Protein AF-H9BQA3-F1 (afdb_monomer_lite)

Organism: NCBI:txid1161400

pLDDT: mean 95.72, std 2.81, range [78.44, 98.31]

InterPro domains:
  IPR004000 Actin family [PF00022] (1-125)
  IPR004000 Actin family [PTHR11937] (2-121)
  IPR043129 ATPase, nucleotide binding domain [SSF53067] (1-125)

Secondary structure (DSSP, 8-state):
-HHHHHHHHH----SSHHHHHHHHHH-GGG-EEEE-TTS-EEEE-THHHHHHHTTT-GGGGT-----HHHHHHHHHHTS-HHHHHHHHTTEE--SGGG-STTHHHHHHHHHHHHS-TTS---EE-

Sequence (125 aa):
EIVRDIKEKLAYIALDYEQELETAKTSSAVEKNYELPDGQVITIGAERFRCPEVLFQPSMIGMEAAGIHETTYNSIMKCDVDIRKDLYGNIVLSGGSTMFPGIADRMSKEITALAPSSMKIKVVA

Foldseek 3Di:
DVVVVCLLPQAAADLDLVVQVVCLVVDCPQWDWDADPVRDIDIDTSCRHVVLCCQCVVCVVPDPDHHPLVVLLVVLVVDDPVCSLVSQQDAEDDDSSCSHHCNQVSSQVSNCVVDDVVHDGHYHD

Structure (mmCIF, N/CA/C/O backbone):
data_AF-H9BQA3-F1
#
_entry.id   AF-H9BQA3-F1
#
loop_
_atom_site.group_PDB
_atom_site.id
_atom_site.type_symbol
_atom_site.label_atom_id
_atom_site.label_alt_id
_atom_site.label_comp_id
_atom_site.label_asym_id
_atom_site.label_entity_id
_atom_site.label_seq_id
_atom_site.pdbx_PDB_ins_code
_atom_site.Cartn_x
_atom_site.Cartn_y
_atom_site.Cartn_z
_atom_site.occupancy
_atom_site.B_iso_or_equiv
_atom_site.auth_seq_id
_atom_site.auth_comp_id
_atom_site.auth_asym_id
_atom_site.auth_atom_id
_atom_site.pdbx_PDB_model_num
ATOM 1 N N . GLU A 1 1 ? -13.901 -14.015 11.278 1.00 87.1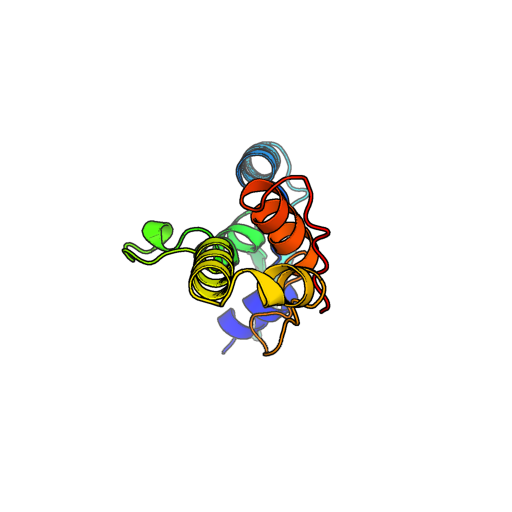9 1 GLU A N 1
ATOM 2 C CA . GLU A 1 1 ? -14.563 -13.403 10.105 1.00 87.19 1 GLU A CA 1
ATOM 3 C C . GLU A 1 1 ? -14.840 -11.908 10.280 1.00 87.19 1 GLU A C 1
ATOM 5 O O . GLU A 1 1 ? -14.488 -11.146 9.396 1.00 87.19 1 GLU A O 1
ATOM 10 N N . ILE A 1 2 ? -15.337 -11.463 11.438 1.00 94.62 2 ILE A N 1
ATOM 11 C CA . ILE A 1 2 ? -15.627 -10.041 11.722 1.00 94.62 2 ILE A CA 1
ATOM 12 C C . ILE A 1 2 ? -14.410 -9.119 11.514 1.00 94.62 2 ILE A C 1
ATOM 14 O O . ILE A 1 2 ? -14.506 -8.129 10.803 1.00 94.62 2 ILE A O 1
ATOM 18 N N . VAL A 1 3 ? -13.233 -9.464 12.054 1.00 95.06 3 VAL A N 1
ATOM 19 C CA . VAL A 1 3 ? -12.010 -8.645 11.886 1.00 95.06 3 VAL A CA 1
ATOM 20 C C . VAL A 1 3 ? -11.595 -8.514 10.413 1.00 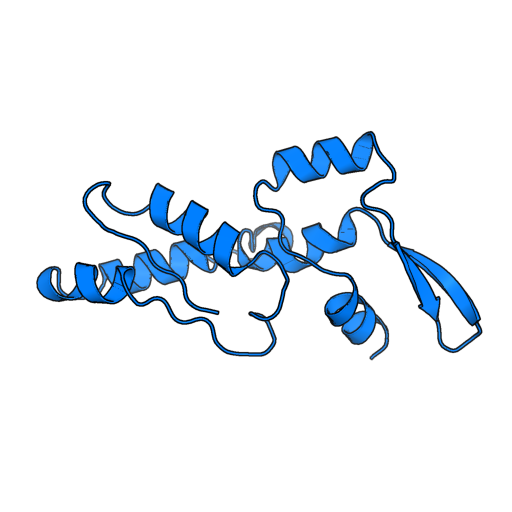95.06 3 VAL A C 1
ATOM 22 O O . VAL A 1 3 ? -11.080 -7.478 10.000 1.00 95.06 3 VAL A O 1
ATOM 25 N N . ARG A 1 4 ? -11.854 -9.548 9.601 1.00 95.81 4 ARG A N 1
ATOM 26 C CA . ARG A 1 4 ? -11.606 -9.509 8.154 1.00 95.81 4 ARG A CA 1
ATOM 27 C C . ARG A 1 4 ? -12.534 -8.495 7.480 1.00 95.81 4 ARG A C 1
ATOM 29 O O . ARG A 1 4 ? -12.050 -7.713 6.672 1.00 95.81 4 ARG A O 1
ATOM 36 N N . ASP A 1 5 ? -13.813 -8.484 7.845 1.00 96.19 5 ASP A N 1
ATOM 37 C CA . ASP A 1 5 ? -14.793 -7.527 7.321 1.00 96.19 5 ASP A CA 1
ATOM 38 C C . ASP A 1 5 ? -14.477 -6.082 7.751 1.00 96.19 5 ASP A C 1
ATOM 40 O O . ASP A 1 5 ? -14.474 -5.180 6.918 1.00 96.19 5 ASP A O 1
ATOM 44 N N . ILE A 1 6 ? -14.077 -5.871 9.012 1.00 96.50 6 ILE A N 1
ATOM 45 C CA . ILE A 1 6 ? -13.585 -4.571 9.504 1.00 96.50 6 ILE A CA 1
ATOM 46 C C . ILE A 1 6 ? -12.399 -4.092 8.660 1.00 96.50 6 ILE A C 1
ATOM 48 O O . ILE A 1 6 ? -12.383 -2.950 8.202 1.00 96.50 6 ILE A O 1
ATOM 52 N N . LYS A 1 7 ? -11.416 -4.971 8.427 1.00 96.75 7 LYS A N 1
ATOM 53 C CA . LYS A 1 7 ? -10.242 -4.672 7.599 1.00 96.75 7 LYS A CA 1
ATOM 54 C C . LYS A 1 7 ? -10.661 -4.286 6.179 1.00 96.75 7 LYS A C 1
ATOM 56 O O . LYS A 1 7 ? -10.212 -3.267 5.677 1.00 96.75 7 LYS A O 1
ATOM 61 N N . GLU A 1 8 ? -11.513 -5.078 5.536 1.00 96.62 8 GLU A N 1
ATOM 62 C CA . GLU A 1 8 ? -11.951 -4.829 4.156 1.00 96.62 8 GLU A CA 1
ATOM 63 C C . GLU A 1 8 ? -12.782 -3.543 4.015 1.00 96.62 8 GLU A C 1
ATOM 65 O O . GLU A 1 8 ? -12.671 -2.863 2.999 1.00 96.62 8 GLU A O 1
ATOM 70 N N . LYS A 1 9 ? -13.576 -3.172 5.027 1.00 95.62 9 LYS A N 1
ATOM 71 C CA . LYS A 1 9 ? -14.441 -1.982 4.981 1.00 95.62 9 LYS A CA 1
ATOM 72 C C . LYS A 1 9 ? -13.767 -0.689 5.421 1.00 95.62 9 LYS A C 1
ATOM 74 O O . LYS A 1 9 ? -14.110 0.374 4.909 1.00 95.62 9 LYS A O 1
ATOM 79 N N . LEU A 1 10 ? -12.889 -0.745 6.423 1.00 96.94 10 LEU A N 1
ATOM 80 C CA . LEU A 1 10 ? -12.403 0.459 7.105 1.00 96.94 10 LEU A CA 1
ATOM 81 C C . LEU A 1 10 ? -10.931 0.754 6.859 1.00 96.94 10 LEU A C 1
ATOM 83 O O . LEU A 1 10 ? -10.539 1.915 7.028 1.00 96.94 10 LEU A O 1
ATOM 87 N N . ALA A 1 11 ? -10.124 -0.256 6.529 1.00 97.75 11 ALA A N 1
ATOM 88 C CA . ALA A 1 11 ? -8.690 -0.068 6.385 1.00 97.75 11 ALA A CA 1
ATOM 89 C C . ALA A 1 11 ? -8.340 0.618 5.061 1.00 97.75 11 ALA A C 1
ATOM 91 O O . ALA A 1 11 ? -9.034 0.473 4.056 1.00 9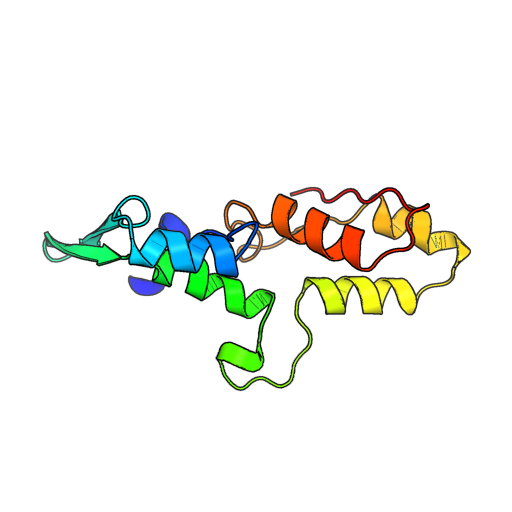7.75 11 ALA A O 1
ATOM 92 N N . TYR A 1 12 ? -7.251 1.375 5.071 1.00 97.88 12 TYR A N 1
ATOM 93 C CA . TYR A 1 12 ? -6.752 2.128 3.923 1.00 97.88 12 TYR A CA 1
ATOM 94 C C . TYR A 1 12 ? -5.246 2.326 4.056 1.00 97.88 12 TYR A C 1
ATOM 96 O O . TYR A 1 12 ? -4.703 2.224 5.148 1.00 97.88 12 TYR A O 1
ATOM 104 N N . ILE A 1 13 ? -4.559 2.612 2.959 1.00 97.94 13 ILE A N 1
ATOM 105 C CA . ILE A 1 13 ? -3.129 2.907 2.972 1.00 97.94 13 ILE A CA 1
ATOM 106 C C . ILE A 1 13 ? -2.931 4.419 3.011 1.00 97.94 13 ILE A C 1
ATOM 108 O O . ILE A 1 13 ? -3.454 5.150 2.170 1.00 97.94 13 ILE A O 1
ATOM 112 N N . ALA A 1 14 ? -2.157 4.879 3.993 1.00 97.38 14 ALA A N 1
ATOM 113 C CA . ALA A 1 14 ? -1.736 6.268 4.088 1.00 97.38 14 ALA A CA 1
ATOM 114 C C . ALA A 1 14 ? -0.666 6.578 3.029 1.00 97.38 14 ALA A C 1
ATOM 116 O O . ALA A 1 14 ? 0.264 5.793 2.818 1.00 97.38 14 ALA A O 1
ATOM 117 N N . LEU A 1 15 ? -0.774 7.744 2.383 1.00 96.88 15 LEU A N 1
ATOM 118 C CA . LEU A 1 15 ? 0.241 8.230 1.440 1.00 96.88 15 LEU A CA 1
ATOM 119 C C . LEU A 1 15 ? 1.548 8.603 2.157 1.00 96.88 15 LEU A C 1
ATOM 121 O O . LEU A 1 15 ? 2.642 8.430 1.615 1.00 96.88 15 LEU A O 1
ATOM 125 N N . ASP A 1 16 ? 1.426 9.136 3.369 1.00 96.56 16 ASP A N 1
ATOM 126 C CA . ASP A 1 16 ? 2.528 9.432 4.272 1.00 96.56 16 ASP A CA 1
ATOM 127 C C . ASP A 1 16 ? 2.182 8.899 5.663 1.00 96.56 16 ASP A C 1
ATOM 129 O O . ASP A 1 16 ? 1.314 9.436 6.351 1.00 96.56 16 ASP A O 1
ATOM 133 N N . TYR A 1 17 ? 2.801 7.780 6.033 1.00 95.56 17 TYR A N 1
ATOM 134 C CA . TYR A 1 17 ? 2.460 7.065 7.258 1.00 95.56 17 TYR A CA 1
ATOM 135 C C . TYR A 1 17 ? 2.770 7.879 8.519 1.00 95.56 17 TYR A C 1
ATOM 137 O O . TYR A 1 17 ? 1.967 7.897 9.451 1.00 95.56 17 TYR A O 1
ATOM 145 N N . GLU A 1 18 ? 3.913 8.567 8.553 1.00 95.31 18 GLU A N 1
ATOM 146 C CA . GLU A 1 18 ? 4.340 9.336 9.724 1.00 95.31 18 GLU A CA 1
ATOM 147 C C . GLU A 1 18 ? 3.426 10.543 9.941 1.00 95.31 18 GLU A C 1
ATOM 149 O O . GLU A 1 18 ? 2.947 10.772 11.054 1.00 95.31 18 GLU A O 1
ATOM 154 N N . GLN A 1 19 ? 3.103 11.267 8.866 1.00 95.00 19 GLN A N 1
ATOM 155 C CA . GLN A 1 19 ? 2.176 12.394 8.931 1.00 95.00 19 GLN A CA 1
ATOM 156 C C . GLN A 1 19 ? 0.758 11.962 9.345 1.00 95.00 19 GLN A C 1
ATOM 158 O O . GLN A 1 19 ? 0.114 12.631 10.161 1.00 95.00 19 GLN A O 1
ATOM 163 N N . GLU A 1 20 ? 0.262 10.846 8.804 1.00 95.56 20 GLU A N 1
ATOM 164 C CA . GLU A 1 20 ? -1.052 10.302 9.165 1.00 95.56 20 GLU A CA 1
ATOM 165 C C . GLU A 1 20 ? -1.085 9.889 10.646 1.00 95.56 20 GLU A C 1
ATOM 167 O O . GLU A 1 20 ? -2.069 10.136 11.347 1.00 95.56 20 GLU A O 1
ATOM 172 N N . LEU A 1 21 ? 0.016 9.331 11.162 1.00 94.88 21 LEU A N 1
ATOM 173 C CA . LEU A 1 21 ? 0.142 8.940 12.564 1.00 94.88 21 LEU A CA 1
ATOM 174 C C . LEU A 1 21 ? 0.108 10.137 13.519 1.00 94.88 21 LEU A C 1
ATOM 176 O O . LEU A 1 21 ? -0.569 10.069 14.546 1.00 94.88 21 LEU A O 1
ATOM 180 N N . GLU A 1 22 ? 0.783 11.237 13.190 1.00 94.81 22 GLU A N 1
ATOM 181 C CA . GLU A 1 22 ? 0.708 12.474 13.981 1.00 94.81 22 GLU A CA 1
ATOM 182 C C . GLU A 1 22 ? -0.692 13.103 13.936 1.00 94.81 22 GLU A C 1
ATOM 184 O O . GLU A 1 22 ? -1.218 13.572 14.951 1.00 94.81 22 GLU A O 1
ATOM 189 N N . THR A 1 23 ? -1.349 13.039 12.778 1.00 93.12 23 THR A N 1
ATOM 190 C CA . THR A 1 23 ? -2.733 13.504 12.625 1.00 93.12 23 THR A CA 1
ATOM 191 C C . THR A 1 23 ? -3.685 12.672 13.486 1.00 93.12 23 THR A C 1
ATOM 193 O O . THR A 1 23 ? -4.524 13.230 14.189 1.00 93.12 23 THR A O 1
ATOM 196 N N . ALA A 1 24 ? -3.516 11.348 13.521 1.00 93.25 24 ALA A N 1
ATOM 197 C CA . ALA A 1 24 ? -4.340 10.454 14.332 1.00 93.25 24 ALA A CA 1
ATOM 198 C C . ALA A 1 24 ? -4.170 10.666 15.848 1.00 93.25 24 ALA A C 1
ATOM 200 O O . ALA A 1 24 ? -5.091 10.389 16.610 1.00 93.25 24 ALA A O 1
ATOM 201 N N . LYS A 1 25 ? -3.015 11.170 16.308 1.00 92.06 25 LYS A N 1
ATOM 202 C CA . LYS A 1 25 ? -2.802 11.523 17.726 1.00 92.06 25 LYS A CA 1
ATOM 203 C C . LYS A 1 25 ? -3.533 12.800 18.140 1.00 92.06 25 LYS A C 1
ATOM 205 O O . LYS A 1 25 ? -3.827 12.978 19.319 1.00 92.06 25 LYS A O 1
ATOM 210 N N . THR A 1 26 ? -3.762 13.710 17.196 1.00 90.00 26 THR A N 1
ATOM 211 C CA . THR A 1 26 ? -4.262 15.070 17.460 1.00 90.00 26 THR A CA 1
ATOM 212 C C . THR A 1 26 ? -5.705 15.284 17.011 1.00 90.00 26 THR A C 1
ATOM 214 O O . THR A 1 26 ? -6.334 16.258 17.423 1.00 90.00 26 THR A O 1
ATOM 217 N N . SER A 1 27 ? -6.247 14.382 16.191 1.00 90.25 27 SER A N 1
ATOM 218 C CA . SER A 1 27 ? -7.569 14.500 15.586 1.00 90.25 27 SER A CA 1
ATOM 219 C C . SER A 1 27 ? -8.309 13.166 15.561 1.00 90.25 27 SER A C 1
ATOM 221 O O . SER A 1 27 ? -7.779 12.150 15.115 1.00 90.25 27 SER A O 1
ATOM 223 N N . SER A 1 28 ? -9.593 13.200 15.917 1.00 88.94 28 SER A N 1
ATOM 224 C CA . SER A 1 28 ? -10.519 12.068 15.770 1.00 88.94 28 SER A CA 1
ATOM 225 C C . SER A 1 28 ? -11.013 11.876 14.328 1.00 88.94 28 SER A C 1
ATOM 227 O O . SER A 1 28 ? -11.868 11.034 14.078 1.00 88.94 28 SER A O 1
ATOM 229 N N . ALA A 1 29 ? -10.502 12.631 13.346 1.00 87.56 29 ALA A N 1
ATOM 230 C CA . ALA A 1 29 ? -10.920 12.514 11.942 1.00 87.56 29 ALA A CA 1
ATOM 231 C C . ALA A 1 29 ? -10.653 11.122 11.337 1.00 87.56 29 ALA A C 1
ATOM 233 O O . ALA A 1 29 ? -11.333 10.708 10.394 1.00 87.56 29 ALA A O 1
ATOM 234 N N . VAL A 1 30 ? -9.673 10.399 11.886 1.00 90.38 30 VAL A N 1
ATOM 235 C CA . VAL A 1 30 ? -9.321 9.041 11.456 1.00 90.38 30 VAL A CA 1
ATOM 236 C C . VAL A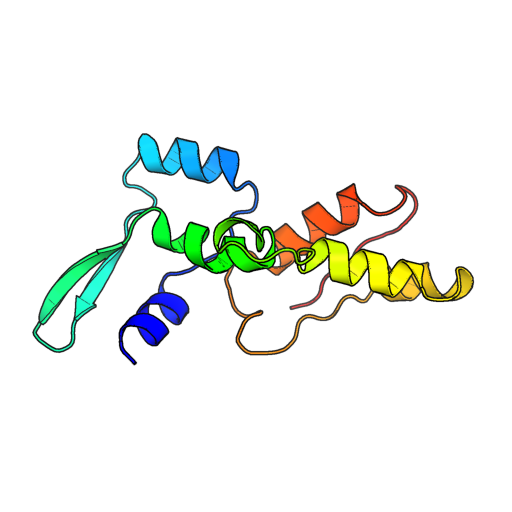 1 30 ? -10.250 7.988 12.071 1.00 90.38 30 VAL A C 1
ATOM 238 O O . VAL A 1 30 ? -10.383 6.890 11.528 1.00 90.38 30 VAL A O 1
ATOM 241 N N . GLU A 1 31 ? -10.939 8.308 13.164 1.00 94.12 31 GLU A N 1
ATOM 242 C CA . GLU A 1 31 ? -11.815 7.368 13.854 1.00 94.12 31 GLU A CA 1
ATOM 243 C C . GLU A 1 31 ? -13.058 7.034 13.017 1.00 94.12 31 GLU A C 1
ATOM 245 O O . GLU A 1 31 ? -13.710 7.894 12.413 1.00 94.12 31 GLU A O 1
ATOM 250 N N . LYS A 1 32 ? -13.402 5.746 12.972 1.00 95.50 32 LYS A N 1
ATOM 251 C CA . LYS A 1 32 ? -14.644 5.247 12.376 1.00 95.50 32 LYS A CA 1
ATOM 252 C C . LYS A 1 32 ? -15.304 4.244 13.301 1.00 95.50 32 LYS A C 1
ATOM 254 O O . LYS A 1 32 ? -14.644 3.386 13.879 1.00 95.50 32 LYS A O 1
ATOM 259 N N . ASN A 1 33 ? -16.624 4.336 13.380 1.00 96.12 33 ASN A N 1
ATOM 260 C CA . ASN A 1 33 ? -17.441 3.396 14.128 1.00 96.12 33 ASN A CA 1
ATOM 261 C C . ASN A 1 33 ? -17.806 2.190 13.261 1.00 96.12 33 ASN A C 1
ATOM 263 O O . ASN A 1 33 ? -18.070 2.331 12.066 1.00 96.12 33 ASN A O 1
ATOM 267 N N . TYR A 1 34 ? -17.844 1.021 13.887 1.00 96.44 34 TYR A N 1
ATOM 268 C CA . TYR A 1 34 ? -18.249 -0.239 13.288 1.00 96.44 34 TYR A CA 1
ATOM 269 C C . TYR A 1 34 ? -19.213 -0.963 14.224 1.00 96.44 34 TYR A C 1
ATOM 271 O O . TYR A 1 34 ? -18.929 -1.103 15.412 1.00 96.44 34 TYR A O 1
ATOM 279 N N . GLU A 1 35 ? -20.339 -1.424 13.689 1.00 96.56 35 GLU A N 1
ATOM 280 C CA . GLU A 1 35 ? -21.344 -2.176 14.439 1.00 96.56 35 GLU A CA 1
ATOM 281 C C . GLU A 1 35 ? -21.068 -3.679 14.336 1.00 96.56 35 GLU A C 1
ATOM 283 O O . GLU A 1 35 ? -20.990 -4.254 13.247 1.00 96.56 35 GLU A O 1
ATOM 288 N N . LEU A 1 36 ? -20.877 -4.313 15.489 1.00 94.88 36 LEU A N 1
ATOM 289 C CA . LEU A 1 36 ? -20.711 -5.751 15.624 1.00 94.88 36 LEU A CA 1
ATOM 290 C C . LEU A 1 36 ? -22.064 -6.469 15.453 1.00 94.88 36 LEU A C 1
ATOM 292 O O . LEU A 1 36 ? -23.116 -5.865 15.651 1.00 94.88 36 LEU A O 1
ATOM 296 N N . PRO A 1 37 ? -22.075 -7.774 15.121 1.00 94.50 37 PRO A N 1
ATOM 297 C CA . PRO A 1 37 ? -23.322 -8.521 14.913 1.00 94.50 37 PRO A CA 1
ATOM 298 C C . PRO A 1 37 ? -24.256 -8.599 16.134 1.00 94.50 37 PRO A C 1
ATOM 300 O O . PRO A 1 37 ? -25.427 -8.931 15.980 1.00 94.50 37 PRO A O 1
ATOM 303 N N . ASP A 1 38 ? -23.743 -8.333 17.335 1.00 94.81 38 ASP A N 1
ATOM 304 C CA . ASP A 1 38 ? -24.501 -8.258 18.589 1.00 94.81 38 ASP A CA 1
ATOM 305 C C . ASP A 1 38 ? -25.082 -6.855 18.869 1.00 94.81 38 ASP A C 1
ATOM 307 O O . ASP A 1 38 ? -25.731 -6.652 19.895 1.00 94.81 38 ASP A O 1
ATOM 311 N N . GLY A 1 39 ? -24.870 -5.896 17.958 1.00 94.56 39 GLY A N 1
ATOM 312 C CA . GLY A 1 39 ? -25.302 -4.501 18.066 1.00 94.56 39 GLY A CA 1
ATOM 313 C C . GLY A 1 39 ? -24.322 -3.594 18.818 1.00 94.56 39 GLY A C 1
ATOM 314 O O . GLY A 1 39 ? -24.564 -2.391 18.930 1.00 94.56 39 GLY A O 1
ATOM 315 N N . GLN A 1 40 ? -23.207 -4.122 19.339 1.00 96.38 40 GLN A N 1
ATOM 316 C CA . GLN A 1 40 ? -22.194 -3.294 19.986 1.00 96.38 40 GLN A CA 1
ATOM 317 C C . GLN A 1 40 ? -21.428 -2.470 18.942 1.00 96.38 40 GLN A C 1
ATOM 319 O O . GLN A 1 40 ? -20.911 -3.000 17.962 1.00 96.38 40 GLN A O 1
ATOM 324 N N . VAL A 1 41 ? -21.281 -1.166 19.180 1.00 96.31 41 VAL A N 1
ATOM 325 C CA . VAL A 1 41 ? -20.476 -0.286 18.321 1.00 96.31 41 VAL A CA 1
ATOM 326 C C . VAL A 1 41 ? -19.070 -0.144 18.892 1.00 96.31 41 VAL A C 1
ATOM 328 O O . VAL A 1 41 ? -18.897 0.209 20.059 1.00 96.31 41 VAL A O 1
ATOM 331 N N . ILE A 1 42 ? -18.063 -0.398 18.059 1.00 95.75 42 ILE A N 1
ATOM 332 C CA . ILE A 1 42 ? -16.649 -0.186 18.378 1.00 95.75 42 ILE A CA 1
ATOM 333 C C . ILE A 1 42 ? -16.066 0.917 17.499 1.00 95.75 42 ILE A C 1
ATOM 335 O O . ILE A 1 42 ? -16.453 1.072 16.341 1.00 95.75 42 ILE A O 1
ATOM 339 N N . THR A 1 43 ? -15.112 1.666 18.040 1.00 96.19 43 THR A N 1
ATOM 340 C CA . THR A 1 43 ? -14.394 2.716 17.312 1.00 96.19 43 THR A CA 1
ATOM 341 C C . THR A 1 43 ? -13.015 2.205 16.920 1.00 96.19 43 THR A C 1
ATOM 343 O O . THR A 1 43 ? -12.269 1.716 17.765 1.00 96.19 43 THR A O 1
ATOM 346 N N . ILE A 1 44 ? -12.684 2.310 15.634 1.00 96.25 44 ILE A N 1
ATOM 347 C CA . ILE A 1 44 ? -11.376 1.958 15.077 1.00 96.25 44 ILE A CA 1
ATOM 348 C C . ILE A 1 44 ? -10.690 3.250 14.634 1.00 96.25 44 ILE A C 1
ATOM 350 O O . ILE A 1 44 ? -11.257 4.004 13.839 1.00 96.25 44 ILE A O 1
ATOM 354 N N . GLY A 1 45 ? -9.487 3.505 15.140 1.00 96.06 45 GLY A N 1
ATOM 355 C CA . GLY A 1 45 ? -8.718 4.718 14.886 1.00 96.06 45 GLY A CA 1
ATOM 356 C C . GLY A 1 45 ? -7.546 4.447 13.951 1.00 96.06 45 GLY A C 1
ATOM 357 O O . GLY A 1 45 ? -7.723 4.047 12.797 1.00 96.06 45 GLY A O 1
ATOM 358 N N . ALA A 1 46 ? -6.328 4.662 14.452 1.00 96.44 46 ALA A N 1
ATOM 359 C CA . ALA A 1 46 ? -5.102 4.531 13.669 1.00 96.44 46 ALA A CA 1
ATOM 360 C C . ALA A 1 46 ? -4.861 3.111 13.124 1.00 96.44 46 ALA A C 1
ATOM 362 O O . ALA A 1 46 ? -4.144 2.928 12.142 1.00 96.44 46 ALA A O 1
ATOM 363 N N . GLU A 1 47 ? -5.487 2.088 13.710 1.00 95.56 47 GLU A N 1
ATOM 364 C CA . GLU A 1 47 ? -5.420 0.701 13.239 1.00 95.56 47 GLU A CA 1
ATOM 365 C C . GLU A 1 47 ? -5.856 0.568 11.775 1.00 95.56 47 GLU A C 1
ATOM 367 O O . GLU A 1 47 ? -5.363 -0.312 11.067 1.00 95.56 47 GLU A O 1
ATOM 372 N N . ARG A 1 48 ? -6.726 1.474 11.303 1.00 97.19 48 ARG A N 1
ATOM 373 C CA . ARG A 1 48 ? -7.220 1.511 9.921 1.00 97.19 48 ARG A CA 1
ATOM 374 C C . ARG A 1 48 ? -6.098 1.637 8.892 1.00 97.19 48 ARG A C 1
ATOM 376 O O . ARG A 1 48 ? -6.178 0.982 7.858 1.00 97.19 48 ARG A O 1
ATOM 383 N N . PHE A 1 49 ? -5.057 2.421 9.168 1.00 97.38 49 PHE A N 1
ATOM 384 C CA . PHE A 1 49 ? -3.916 2.568 8.256 1.00 97.38 49 PHE A CA 1
ATOM 385 C C . PHE A 1 49 ? -2.651 1.857 8.735 1.00 97.38 49 PHE A C 1
ATOM 387 O O . PHE A 1 49 ? -1.833 1.441 7.919 1.00 97.38 49 PHE A O 1
ATOM 394 N N . ARG A 1 50 ? -2.521 1.602 10.042 1.00 96.81 50 ARG A N 1
ATOM 395 C CA . ARG A 1 50 ? -1.418 0.795 10.584 1.00 96.81 50 ARG A CA 1
ATOM 396 C C . ARG A 1 50 ? -1.484 -0.667 10.154 1.00 96.81 50 ARG A C 1
ATOM 398 O O . ARG A 1 50 ? -0.443 -1.282 9.961 1.00 96.81 50 ARG A O 1
ATOM 405 N N . CYS A 1 51 ? -2.685 -1.234 10.011 1.00 96.38 51 CYS A N 1
ATOM 406 C CA . CYS A 1 51 ? -2.847 -2.626 9.593 1.00 96.38 51 CYS A CA 1
ATOM 407 C C . CYS A 1 51 ? -2.253 -2.900 8.198 1.00 96.38 51 CYS A C 1
ATOM 409 O O . CYS A 1 51 ? -1.440 -3.815 8.098 1.00 96.38 51 CYS A O 1
ATOM 411 N N . PRO A 1 52 ? -2.596 -2.150 7.133 1.00 97.50 52 PRO A N 1
ATOM 412 C CA . PRO A 1 52 ? -2.010 -2.378 5.814 1.00 97.50 52 PRO A CA 1
ATOM 413 C C . PRO A 1 52 ? -0.588 -1.816 5.649 1.00 97.50 52 PRO A C 1
ATOM 415 O O . PRO A 1 52 ? 0.083 -2.210 4.695 1.00 97.50 52 PRO A O 1
ATOM 418 N N . GLU A 1 53 ? -0.081 -0.976 6.565 1.00 98.00 53 GLU A N 1
ATOM 419 C CA . GLU A 1 53 ? 1.315 -0.498 6.515 1.00 98.00 53 GLU A CA 1
ATOM 420 C C . GLU A 1 53 ? 2.322 -1.653 6.571 1.00 98.00 53 GLU A C 1
ATOM 422 O O . GLU A 1 53 ? 3.390 -1.554 5.980 1.00 98.00 53 GLU A O 1
ATOM 427 N N . VAL A 1 54 ? 1.964 -2.801 7.161 1.00 97.44 54 VAL A N 1
ATOM 428 C CA . VAL A 1 54 ? 2.822 -4.002 7.186 1.00 97.44 54 VAL A CA 1
ATOM 429 C C . VAL A 1 54 ? 3.192 -4.519 5.789 1.00 97.44 54 VAL A C 1
ATOM 431 O O . VAL A 1 54 ? 4.163 -5.255 5.651 1.00 97.44 54 VAL A O 1
ATOM 434 N N . LEU A 1 55 ? 2.445 -4.140 4.742 1.00 97.94 55 LEU A N 1
ATOM 435 C CA . LEU A 1 55 ? 2.808 -4.432 3.352 1.00 97.94 55 LEU A CA 1
ATOM 436 C C . LEU A 1 55 ? 4.039 -3.630 2.905 1.00 97.94 55 LEU A C 1
ATOM 438 O O . LEU A 1 55 ? 4.813 -4.101 2.075 1.00 97.94 55 LEU A O 1
ATOM 442 N N . PHE A 1 56 ? 4.226 -2.425 3.440 1.00 98.06 56 PHE A N 1
ATOM 443 C CA . PHE A 1 56 ? 5.371 -1.558 3.167 1.00 98.06 56 PHE A CA 1
ATOM 444 C C . PHE A 1 56 ? 6.466 -1.731 4.223 1.00 98.06 56 PHE A C 1
ATOM 446 O O . PHE A 1 56 ? 7.639 -1.711 3.872 1.00 98.06 56 PHE A O 1
ATOM 453 N N . GLN A 1 57 ? 6.103 -1.994 5.479 1.00 97.50 57 GLN A N 1
ATOM 454 C CA . GLN A 1 57 ? 7.026 -2.179 6.599 1.00 97.50 57 GLN A CA 1
ATOM 455 C C . GLN A 1 57 ? 6.778 -3.514 7.330 1.00 97.50 57 GLN A C 1
ATOM 457 O O . GLN A 1 57 ? 6.228 -3.531 8.437 1.00 97.50 57 GLN A O 1
ATOM 462 N N . PRO A 1 58 ? 7.198 -4.663 6.762 1.00 97.50 58 PRO A N 1
ATOM 463 C CA . PRO A 1 58 ? 7.009 -5.974 7.396 1.00 97.50 58 PRO A CA 1
ATOM 464 C C . PRO A 1 58 ? 7.679 -6.111 8.775 1.00 97.50 58 PRO A C 1
ATOM 466 O O . PRO A 1 58 ? 7.245 -6.904 9.614 1.00 97.50 58 PRO A O 1
ATOM 469 N N . SER A 1 59 ? 8.697 -5.296 9.061 1.00 96.75 59 SER A N 1
ATOM 470 C CA . SER A 1 59 ? 9.385 -5.260 10.356 1.00 96.75 59 SER A CA 1
ATOM 471 C C . SER A 1 59 ? 8.458 -4.927 11.533 1.00 96.75 59 SER A C 1
ATOM 473 O O . SER A 1 59 ? 8.728 -5.359 12.652 1.00 96.75 59 SER A O 1
ATOM 475 N N . MET A 1 60 ? 7.324 -4.250 11.298 1.00 94.62 60 MET A N 1
ATOM 476 C CA . MET A 1 60 ? 6.313 -3.956 12.326 1.00 94.62 60 MET A CA 1
ATOM 477 C C . MET A 1 60 ? 5.731 -5.216 12.983 1.00 94.62 60 MET A C 1
ATOM 479 O O . MET A 1 60 ? 5.245 -5.152 14.111 1.00 94.62 60 MET A O 1
ATOM 483 N N . ILE A 1 61 ? 5.778 -6.353 12.284 1.00 96.00 61 ILE A N 1
ATOM 484 C CA . ILE A 1 61 ? 5.345 -7.664 12.787 1.00 96.00 61 ILE A CA 1
ATOM 485 C C . ILE A 1 61 ? 6.528 -8.619 13.006 1.00 96.00 61 ILE A C 1
ATOM 487 O O . ILE A 1 61 ? 6.338 -9.829 13.105 1.00 96.00 61 ILE A O 1
ATOM 491 N N . GLY A 1 62 ? 7.753 -8.085 13.076 1.00 95.38 62 GLY A N 1
ATOM 492 C CA . GLY A 1 62 ? 8.976 -8.861 13.283 1.00 95.38 62 GLY A CA 1
ATOM 493 C C . GLY A 1 62 ? 9.418 -9.675 12.065 1.00 95.38 62 GLY A C 1
ATOM 494 O O . GLY A 1 62 ? 10.210 -10.602 12.215 1.00 95.38 62 GLY A O 1
ATOM 495 N N . MET A 1 63 ? 8.907 -9.367 10.868 1.00 96.44 63 MET A N 1
ATOM 496 C CA . MET A 1 63 ? 9.330 -10.033 9.637 1.00 96.44 63 MET A CA 1
ATOM 497 C C . MET A 1 63 ? 10.489 -9.281 8.982 1.00 96.44 63 MET A C 1
ATOM 499 O O . MET A 1 63 ? 10.353 -8.122 8.596 1.00 96.44 63 MET A O 1
ATOM 503 N N . GLU A 1 64 ? 11.609 -9.974 8.782 1.00 95.62 64 GLU A N 1
ATOM 504 C CA . GLU A 1 64 ? 12.766 -9.483 8.023 1.00 95.62 64 GLU A CA 1
ATOM 505 C C . GLU A 1 64 ? 12.551 -9.678 6.513 1.00 95.62 64 GLU A C 1
ATOM 507 O O . GLU A 1 64 ? 13.265 -10.416 5.836 1.00 95.62 64 GLU A O 1
ATOM 512 N N . ALA A 1 65 ? 11.503 -9.049 5.984 1.00 96.06 65 ALA A N 1
ATOM 513 C CA . ALA A 1 65 ? 11.176 -9.056 4.565 1.00 96.06 65 ALA A CA 1
ATOM 514 C C . ALA A 1 65 ? 11.133 -7.624 4.024 1.00 96.06 65 ALA A C 1
ATOM 516 O O . ALA A 1 65 ? 10.749 -6.694 4.732 1.00 96.06 65 ALA A O 1
ATOM 517 N N . ALA A 1 66 ? 11.499 -7.468 2.754 1.00 97.62 66 ALA A N 1
ATOM 518 C CA . ALA A 1 66 ? 11.336 -6.210 2.038 1.00 97.62 66 ALA A CA 1
ATOM 519 C C . ALA A 1 66 ? 9.844 -5.902 1.842 1.00 97.62 66 ALA A C 1
ATOM 521 O O . ALA A 1 66 ? 9.035 -6.810 1.620 1.00 97.62 66 ALA A O 1
ATOM 522 N N . GLY A 1 67 ? 9.479 -4.621 1.881 1.00 98.12 67 GLY A N 1
ATOM 523 C CA . GLY A 1 67 ? 8.119 -4.187 1.567 1.00 98.12 67 GLY A CA 1
ATOM 524 C C . GLY A 1 67 ? 7.735 -4.480 0.111 1.00 98.12 67 GLY A C 1
ATOM 525 O O . GLY A 1 67 ? 8.580 -4.778 -0.738 1.00 98.12 67 GLY A O 1
ATOM 526 N N . ILE A 1 68 ? 6.448 -4.361 -0.221 1.00 98.25 68 ILE A N 1
ATOM 527 C CA . ILE A 1 68 ? 5.952 -4.634 -1.582 1.00 98.25 68 ILE A CA 1
ATOM 528 C C . ILE A 1 68 ? 6.553 -3.691 -2.636 1.00 98.25 68 ILE A C 1
ATOM 530 O O . ILE A 1 68 ? 6.820 -4.110 -3.763 1.00 98.25 68 ILE A O 1
ATOM 534 N N . HIS A 1 69 ? 6.816 -2.438 -2.266 1.00 98.12 69 HIS A N 1
ATOM 535 C CA . HIS A 1 69 ? 7.434 -1.427 -3.121 1.00 98.12 69 HIS A CA 1
ATOM 536 C C . HIS A 1 69 ? 8.898 -1.777 -3.434 1.00 98.12 69 HIS A C 1
ATOM 538 O O . HIS A 1 69 ? 9.275 -1.869 -4.602 1.00 98.12 69 HIS A O 1
ATOM 544 N N . GLU A 1 70 ? 9.695 -2.097 -2.414 1.00 98.06 70 GLU A N 1
ATOM 545 C CA . GLU A 1 70 ? 11.072 -2.573 -2.583 1.00 98.06 70 GLU A CA 1
ATOM 546 C C . GLU A 1 70 ? 11.133 -3.892 -3.352 1.00 98.06 70 GLU A C 1
ATOM 548 O O . GLU A 1 70 ? 11.954 -4.056 -4.249 1.00 98.06 70 GLU A O 1
ATOM 553 N N . THR A 1 71 ? 10.244 -4.836 -3.044 1.00 98.25 71 THR A N 1
ATOM 554 C CA . THR A 1 71 ? 10.177 -6.132 -3.732 1.00 98.25 71 THR A CA 1
ATOM 555 C C . THR A 1 71 ? 9.883 -5.949 -5.219 1.00 98.25 71 THR A C 1
ATOM 557 O O . THR A 1 71 ? 10.533 -6.574 -6.059 1.00 98.25 71 THR A O 1
ATOM 560 N N . THR A 1 72 ? 8.958 -5.045 -5.555 1.00 98.06 72 THR A N 1
ATOM 561 C CA . THR A 1 72 ? 8.636 -4.688 -6.943 1.00 98.06 72 THR A CA 1
ATOM 562 C C . THR A 1 72 ? 9.843 -4.058 -7.640 1.00 98.06 72 THR A C 1
ATOM 564 O O . THR A 1 72 ? 10.236 -4.512 -8.715 1.00 98.06 72 THR A O 1
ATOM 567 N N . TYR A 1 73 ? 10.488 -3.070 -7.009 1.00 97.75 73 TYR A N 1
ATOM 568 C CA . TYR A 1 73 ? 11.707 -2.441 -7.524 1.00 97.75 73 TYR A CA 1
ATOM 569 C C . TYR A 1 73 ? 12.826 -3.467 -7.763 1.00 97.75 73 TYR A C 1
ATOM 571 O O . TYR A 1 73 ? 13.390 -3.535 -8.855 1.00 97.75 73 TYR A O 1
ATOM 579 N N . ASN A 1 74 ? 13.095 -4.322 -6.777 1.00 97.94 74 ASN A N 1
ATOM 580 C CA . ASN A 1 74 ? 14.114 -5.366 -6.843 1.00 97.94 74 ASN A CA 1
ATOM 581 C C . ASN A 1 74 ? 13.823 -6.377 -7.954 1.00 97.94 74 ASN A C 1
ATOM 583 O O . ASN A 1 74 ? 14.748 -6.842 -8.619 1.00 97.94 74 ASN A O 1
ATOM 587 N N . SER A 1 75 ? 12.551 -6.711 -8.180 1.00 98.31 75 SER A N 1
ATOM 588 C CA . SER A 1 75 ? 12.153 -7.580 -9.285 1.00 98.31 75 SER A CA 1
ATOM 589 C C . SER A 1 75 ? 12.467 -6.936 -10.636 1.00 98.31 75 SER A C 1
ATOM 591 O O . SER A 1 75 ? 13.069 -7.584 -11.488 1.00 98.31 75 SER A O 1
ATOM 593 N N . ILE A 1 76 ? 12.140 -5.652 -10.819 1.00 97.12 76 ILE A N 1
ATOM 594 C CA . ILE A 1 76 ? 12.442 -4.921 -12.060 1.00 97.12 76 ILE A CA 1
ATOM 595 C C . ILE A 1 76 ? 13.959 -4.775 -12.257 1.00 97.12 76 ILE A C 1
ATOM 597 O O . ILE A 1 76 ? 14.459 -4.911 -13.372 1.00 97.12 76 ILE A O 1
ATOM 601 N N . MET A 1 77 ? 14.724 -4.567 -11.183 1.00 96.00 77 MET A N 1
ATOM 602 C CA . MET A 1 77 ? 16.189 -4.475 -11.241 1.00 96.00 77 MET A CA 1
ATOM 603 C C . MET A 1 77 ? 16.885 -5.793 -11.598 1.00 96.00 77 MET A C 1
ATOM 605 O O . MET A 1 77 ? 18.032 -5.770 -12.043 1.00 96.00 77 MET A O 1
ATOM 609 N N . LYS A 1 78 ? 16.209 -6.935 -11.443 1.00 97.75 78 LYS A N 1
ATOM 610 C CA . LYS A 1 78 ? 16.701 -8.242 -11.909 1.00 97.75 78 LYS A CA 1
ATOM 611 C C . LYS A 1 78 ? 16.431 -8.487 -13.395 1.00 97.75 78 LYS A C 1
ATOM 613 O O . LYS A 1 78 ? 17.008 -9.407 -13.965 1.00 97.75 78 LYS A O 1
ATOM 618 N N . CYS A 1 79 ? 15.570 -7.686 -14.016 1.00 97.38 79 CYS A N 1
ATOM 619 C CA . CYS A 1 79 ? 15.292 -7.749 -15.444 1.00 97.38 79 CYS A CA 1
ATOM 620 C C . CYS A 1 79 ? 16.363 -7.013 -16.264 1.00 97.38 79 CYS A C 1
ATOM 622 O O . CYS A 1 79 ? 17.080 -6.145 -15.749 1.00 97.38 79 CYS A O 1
ATOM 624 N N . ASP A 1 80 ? 16.435 -7.334 -17.557 1.00 97.19 80 ASP A N 1
ATOM 625 C CA . ASP A 1 80 ? 17.287 -6.626 -18.516 1.00 97.19 80 ASP A CA 1
ATOM 626 C C . ASP A 1 80 ? 16.950 -5.126 -18.542 1.00 97.19 80 ASP A C 1
ATOM 628 O O . ASP A 1 80 ? 15.782 -4.748 -18.423 1.00 97.19 80 ASP A O 1
ATOM 632 N N . VAL A 1 81 ? 17.973 -4.277 -18.658 1.00 95.06 81 VAL A N 1
ATOM 633 C CA . VAL A 1 81 ? 17.838 -2.816 -18.649 1.00 95.06 81 VAL A CA 1
ATOM 634 C C . VAL A 1 81 ? 16.889 -2.315 -19.738 1.00 95.06 81 VAL A C 1
ATOM 636 O O . VAL A 1 81 ? 16.126 -1.381 -19.479 1.00 95.06 81 VAL A O 1
ATOM 639 N N . ASP A 1 82 ? 16.861 -2.982 -20.894 1.00 95.94 82 ASP A N 1
ATOM 640 C CA . ASP A 1 82 ? 16.077 -2.561 -22.055 1.00 95.94 82 ASP A CA 1
ATOM 641 C C . ASP A 1 82 ? 14.564 -2.657 -21.811 1.00 95.94 82 ASP A C 1
ATOM 643 O O . ASP A 1 82 ? 13.796 -1.864 -22.355 1.00 95.94 82 ASP A O 1
ATOM 647 N N . ILE A 1 83 ? 14.124 -3.564 -20.929 1.00 97.25 83 ILE A N 1
ATOM 648 C CA . ILE A 1 83 ? 12.697 -3.769 -20.630 1.00 97.25 83 ILE A CA 1
ATOM 649 C C . ILE A 1 83 ? 12.218 -3.035 -19.375 1.00 97.25 83 ILE A C 1
ATOM 651 O O . ILE A 1 83 ? 11.014 -2.923 -19.146 1.00 97.25 83 ILE A O 1
ATOM 655 N N . ARG A 1 84 ? 13.121 -2.496 -18.543 1.00 96.50 84 ARG A N 1
ATOM 656 C CA . ARG A 1 84 ? 12.734 -1.873 -17.258 1.00 96.50 84 ARG A CA 1
ATOM 657 C C . ARG A 1 84 ? 11.794 -0.695 -17.446 1.00 96.50 84 ARG A C 1
ATOM 659 O O . ARG A 1 84 ? 10.867 -0.529 -16.661 1.00 96.50 84 ARG A O 1
ATOM 666 N N . LYS A 1 85 ? 12.018 0.108 -18.488 1.00 95.75 85 LYS A N 1
ATOM 667 C CA . LYS A 1 85 ? 11.164 1.256 -18.809 1.00 95.75 85 LYS A CA 1
ATOM 668 C C . LYS A 1 85 ? 9.711 0.828 -19.021 1.00 95.75 85 LYS A C 1
ATOM 670 O O . LYS A 1 85 ? 8.808 1.479 -18.498 1.00 95.75 85 LYS A O 1
ATOM 675 N N . ASP A 1 86 ? 9.505 -0.275 -19.733 1.00 96.00 86 ASP A N 1
ATOM 676 C CA . ASP A 1 86 ? 8.172 -0.816 -19.984 1.00 96.00 86 ASP A CA 1
ATOM 677 C C . ASP A 1 86 ? 7.566 -1.407 -18.711 1.00 96.00 86 ASP A C 1
ATOM 679 O O . ASP A 1 86 ? 6.386 -1.185 -18.445 1.00 96.00 86 ASP A O 1
ATOM 683 N N . LEU A 1 87 ? 8.367 -2.077 -17.875 1.00 97.25 87 LEU A N 1
ATOM 684 C CA . LEU A 1 87 ? 7.906 -2.606 -16.588 1.00 97.25 87 LEU A CA 1
ATOM 685 C C . LEU A 1 87 ? 7.452 -1.491 -15.633 1.00 97.25 87 LEU A C 1
ATOM 687 O O . LEU A 1 87 ? 6.360 -1.569 -15.075 1.00 97.25 87 LEU A O 1
ATOM 691 N N . TYR A 1 88 ? 8.233 -0.418 -15.485 1.00 96.94 88 TYR A N 1
ATOM 692 C CA . TYR A 1 88 ? 7.860 0.728 -14.645 1.00 96.94 88 TYR A CA 1
ATOM 693 C C . TYR A 1 88 ? 6.628 1.481 -15.156 1.00 96.94 88 TYR A C 1
ATOM 695 O O . TYR A 1 88 ? 5.844 2.007 -14.362 1.00 96.94 88 TYR A O 1
ATOM 703 N N . GLY A 1 89 ? 6.443 1.524 -16.477 1.00 96.50 89 GLY A N 1
ATOM 704 C CA . GLY A 1 89 ? 5.283 2.142 -17.113 1.00 96.50 89 GLY A CA 1
ATOM 705 C C . GLY A 1 89 ? 4.003 1.302 -17.060 1.00 96.50 89 GLY A C 1
ATOM 706 O O . GLY A 1 89 ? 2.964 1.786 -17.511 1.00 96.50 89 GLY A O 1
ATOM 707 N N . ASN A 1 90 ? 4.059 0.066 -16.548 1.00 96.88 90 ASN A N 1
ATOM 708 C CA . ASN A 1 90 ? 2.942 -0.882 -16.562 1.00 96.88 90 ASN A CA 1
ATOM 709 C C . ASN A 1 90 ? 2.891 -1.749 -15.289 1.00 96.88 90 ASN A C 1
ATOM 711 O O . ASN A 1 90 ? 2.717 -2.965 -15.365 1.00 96.88 90 ASN A O 1
ATOM 715 N N . ILE A 1 91 ? 3.023 -1.144 -14.107 1.00 97.81 91 ILE A N 1
ATOM 716 C CA . ILE A 1 91 ? 2.830 -1.868 -12.845 1.00 97.81 91 ILE A CA 1
ATOM 717 C C . ILE A 1 91 ? 1.327 -2.089 -12.650 1.00 97.81 91 ILE A C 1
ATOM 719 O O . ILE A 1 91 ? 0.578 -1.133 -12.462 1.00 97.81 91 ILE A O 1
ATOM 723 N N . VAL A 1 92 ? 0.880 -3.344 -12.702 1.00 97.69 92 VAL A N 1
ATOM 724 C CA . VAL A 1 92 ? -0.536 -3.719 -12.555 1.00 97.69 92 VAL A CA 1
ATOM 725 C C . VAL A 1 92 ? -0.761 -4.357 -11.190 1.00 97.69 92 VAL A C 1
ATOM 727 O O . VAL A 1 92 ? -0.116 -5.347 -10.845 1.00 97.69 92 VAL A O 1
ATOM 730 N N . LEU A 1 93 ? -1.686 -3.798 -10.417 1.00 97.75 93 LEU A N 1
ATOM 731 C CA . LEU A 1 93 ? -2.113 -4.350 -9.140 1.00 97.75 93 LEU A CA 1
ATOM 732 C C . LEU A 1 93 ? -3.209 -5.393 -9.364 1.00 97.75 93 LEU A C 1
ATOM 734 O O . LEU A 1 93 ? -4.100 -5.219 -10.191 1.00 97.75 93 LEU A O 1
ATOM 738 N N . SER A 1 94 ? -3.132 -6.506 -8.638 1.00 97.44 94 SER A N 1
ATOM 739 C CA . SER A 1 94 ? -4.146 -7.556 -8.706 1.00 97.44 94 SER A CA 1
ATOM 740 C C . SER A 1 94 ? -4.261 -8.317 -7.385 1.00 97.44 94 SER A C 1
ATOM 742 O O . SER A 1 94 ? -3.278 -8.506 -6.666 1.00 97.44 94 SER A O 1
ATOM 744 N N . GLY A 1 95 ? -5.477 -8.790 -7.093 1.00 97.06 95 GLY A N 1
ATOM 745 C CA . GLY A 1 95 ? -5.805 -9.564 -5.893 1.00 97.06 95 GLY A CA 1
ATOM 746 C C . GLY A 1 95 ? -6.478 -8.745 -4.786 1.00 97.06 95 GLY A C 1
ATOM 747 O O . GLY A 1 95 ? -6.413 -7.523 -4.745 1.00 97.06 95 GLY A O 1
ATOM 748 N N . GLY A 1 96 ? -7.143 -9.426 -3.847 1.00 96.31 96 GLY A N 1
ATOM 749 C CA . GLY A 1 96 ? -7.960 -8.755 -2.823 1.00 96.31 96 GLY A CA 1
ATOM 750 C C . GLY A 1 96 ? -7.175 -7.805 -1.909 1.00 96.31 96 GLY A C 1
ATOM 751 O O . GLY A 1 96 ? -7.678 -6.751 -1.536 1.00 96.31 96 GLY A O 1
ATOM 752 N N . SER A 1 97 ? -5.918 -8.124 -1.589 1.00 95.62 97 SER A N 1
ATOM 753 C CA . SER A 1 97 ? -5.069 -7.255 -0.759 1.00 95.62 97 SER A CA 1
ATOM 754 C C . SER A 1 97 ? -4.611 -5.980 -1.474 1.00 95.62 97 SER A C 1
ATOM 756 O O . SER A 1 97 ? -4.105 -5.083 -0.809 1.00 95.62 97 SER A O 1
ATOM 758 N N . THR A 1 98 ? -4.798 -5.862 -2.794 1.00 97.19 98 THR A N 1
ATOM 759 C CA . THR A 1 98 ? -4.546 -4.612 -3.527 1.00 97.19 98 THR A CA 1
ATOM 760 C C . THR A 1 98 ? -5.790 -3.736 -3.657 1.00 97.19 98 THR A C 1
ATOM 762 O O . THR A 1 98 ? -5.756 -2.736 -4.360 1.00 97.19 98 THR A O 1
ATOM 765 N N . MET A 1 99 ? -6.886 -4.088 -2.981 1.00 96.69 99 MET A N 1
ATOM 766 C CA . MET A 1 99 ? -8.116 -3.290 -2.964 1.00 96.69 99 MET A CA 1
ATOM 767 C C . MET A 1 99 ? -8.124 -2.216 -1.870 1.00 96.69 99 MET A C 1
ATOM 769 O O . MET A 1 99 ? -9.090 -1.464 -1.767 1.00 96.69 99 MET A O 1
ATOM 773 N N . PHE A 1 100 ? -7.079 -2.134 -1.035 1.00 97.50 100 PHE A N 1
ATOM 774 C CA . PHE A 1 100 ? -6.988 -1.085 -0.022 1.00 97.50 100 PHE A CA 1
ATOM 775 C C . PHE A 1 100 ? -6.978 0.299 -0.685 1.00 97.50 100 PHE A C 1
ATOM 777 O O . PHE A 1 100 ? -6.107 0.565 -1.521 1.00 97.50 100 PHE A O 1
ATOM 784 N N . PRO A 1 101 ? -7.888 1.209 -0.294 1.00 97.94 101 PRO A N 1
ATOM 785 C CA . PRO A 1 101 ? -7.861 2.582 -0.780 1.00 97.94 101 PRO A CA 1
ATOM 786 C C . PRO A 1 101 ? -6.490 3.224 -0.531 1.00 97.94 101 PRO A C 1
ATOM 788 O O . PRO A 1 101 ? -5.922 3.055 0.545 1.00 97.94 101 PRO A O 1
ATOM 791 N N . GLY A 1 102 ? -5.951 3.936 -1.523 1.00 97.25 102 GLY A N 1
ATOM 792 C CA . GLY A 1 102 ? -4.645 4.606 -1.440 1.00 97.25 102 GLY A CA 1
ATOM 793 C C . GLY A 1 102 ? -3.429 3.745 -1.807 1.00 97.25 102 GLY A C 1
ATOM 794 O O . GLY A 1 102 ? -2.329 4.285 -1.926 1.00 97.25 102 GLY A O 1
ATOM 795 N N . ILE A 1 103 ? -3.584 2.434 -2.054 1.00 97.88 103 ILE A N 1
ATOM 796 C CA . ILE A 1 103 ? -2.435 1.573 -2.394 1.00 97.88 103 ILE A CA 1
ATOM 797 C C . ILE A 1 103 ? -1.727 1.999 -3.681 1.00 97.88 103 ILE A C 1
ATOM 799 O O . ILE A 1 103 ? -0.500 1.988 -3.729 1.00 97.88 103 ILE A O 1
ATOM 803 N N . ALA A 1 104 ? -2.480 2.382 -4.715 1.00 97.19 104 ALA A N 1
ATOM 804 C CA . ALA A 1 104 ? -1.919 2.763 -6.006 1.00 97.19 104 ALA A CA 1
ATOM 805 C C . ALA A 1 104 ? -1.086 4.044 -5.888 1.00 97.19 104 ALA A C 1
ATOM 807 O O . ALA A 1 104 ? 0.034 4.102 -6.396 1.00 97.19 104 ALA A O 1
ATOM 808 N N . ASP A 1 105 ? -1.601 5.029 -5.150 1.00 97.19 105 ASP A N 1
ATOM 809 C CA . ASP A 1 105 ? -0.930 6.306 -4.917 1.00 97.19 105 ASP A CA 1
ATOM 810 C C . ASP A 1 105 ? 0.339 6.119 -4.082 1.00 97.19 105 ASP A C 1
ATOM 812 O O . ASP A 1 105 ? 1.406 6.610 -4.459 1.00 97.19 105 ASP A O 1
ATOM 816 N N . ARG A 1 106 ? 0.260 5.340 -2.991 1.00 97.81 106 ARG A N 1
ATOM 817 C CA . ARG A 1 106 ? 1.429 5.019 -2.163 1.00 97.81 106 ARG A CA 1
ATOM 818 C C . ARG A 1 106 ? 2.476 4.236 -2.952 1.00 97.81 106 ARG A C 1
ATOM 820 O O . ARG A 1 106 ? 3.639 4.618 -2.932 1.00 97.81 106 ARG A O 1
ATOM 827 N N . MET A 1 107 ? 2.084 3.206 -3.703 1.00 97.81 107 MET A N 1
ATOM 828 C CA . MET A 1 107 ? 3.006 2.459 -4.570 1.00 97.81 107 MET A CA 1
ATOM 829 C C . MET A 1 107 ? 3.671 3.365 -5.607 1.00 97.81 107 MET A C 1
ATOM 831 O O . MET A 1 107 ? 4.877 3.274 -5.814 1.00 97.81 107 MET A O 1
ATOM 835 N N . SER A 1 108 ? 2.911 4.262 -6.238 1.00 96.81 108 SER A N 1
ATOM 836 C CA . SER A 1 108 ? 3.451 5.214 -7.209 1.00 96.81 108 SER A CA 1
ATOM 837 C C . SER A 1 108 ? 4.484 6.148 -6.569 1.00 96.81 108 SER A C 1
ATOM 839 O O . SER A 1 108 ? 5.579 6.304 -7.116 1.00 96.81 108 SER A O 1
ATOM 841 N N . LYS A 1 109 ? 4.189 6.703 -5.381 1.00 97.00 109 LYS A N 1
ATOM 842 C CA . LYS A 1 109 ? 5.119 7.541 -4.599 1.00 97.00 109 LYS A CA 1
ATOM 843 C C . LYS A 1 109 ? 6.410 6.784 -4.272 1.00 97.00 109 LYS A C 1
ATOM 845 O O . LYS A 1 109 ? 7.490 7.270 -4.597 1.00 97.00 109 LYS A O 1
ATOM 850 N N . GLU A 1 110 ? 6.298 5.593 -3.686 1.00 97.75 110 GLU A N 1
ATOM 851 C CA . GLU A 1 110 ? 7.451 4.798 -3.237 1.00 97.75 110 GLU A CA 1
ATOM 852 C C . GLU A 1 110 ? 8.334 4.342 -4.407 1.00 97.75 110 GLU A C 1
ATOM 854 O O . GLU A 1 110 ? 9.554 4.495 -4.382 1.00 97.75 110 GLU A O 1
ATOM 859 N N . ILE A 1 111 ? 7.732 3.835 -5.487 1.00 97.19 111 ILE A N 1
ATOM 860 C CA . ILE A 1 111 ? 8.493 3.398 -6.664 1.00 97.19 111 ILE A CA 1
ATOM 861 C C . ILE A 1 111 ? 9.163 4.585 -7.361 1.00 97.19 111 ILE A C 1
ATOM 863 O O . ILE A 1 111 ? 10.294 4.450 -7.820 1.00 97.19 111 ILE A O 1
ATOM 867 N N . T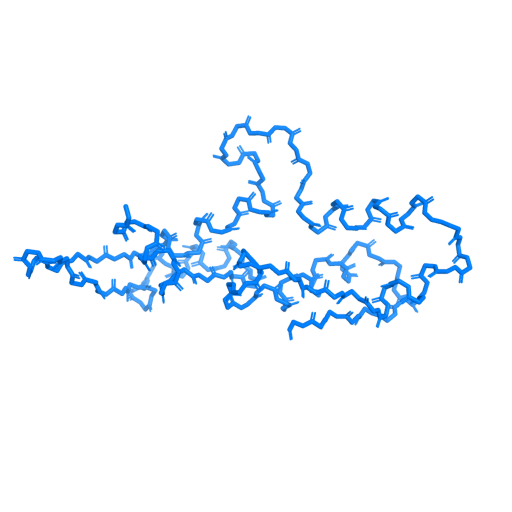HR A 1 112 ? 8.510 5.749 -7.414 1.00 96.44 112 THR A N 1
ATOM 868 C CA . THR A 1 112 ? 9.112 6.969 -7.979 1.00 96.44 112 THR A CA 1
ATOM 869 C C . THR A 1 112 ? 10.324 7.431 -7.171 1.00 96.44 112 THR A C 1
ATOM 871 O O . THR A 1 112 ? 11.286 7.913 -7.761 1.00 96.44 112 THR A O 1
ATOM 874 N N . ALA A 1 113 ? 10.308 7.264 -5.846 1.00 96.12 113 ALA A N 1
ATOM 875 C CA . ALA A 1 113 ? 11.443 7.603 -4.991 1.00 96.12 113 ALA A CA 1
ATOM 876 C C . ALA A 1 113 ? 12.643 6.652 -5.177 1.00 96.12 113 ALA A C 1
ATOM 878 O O . ALA A 1 113 ? 13.788 7.081 -5.048 1.00 96.12 113 ALA A O 1
ATOM 879 N N . LEU A 1 114 ? 12.389 5.377 -5.492 1.00 95.50 114 LEU A N 1
ATOM 880 C CA . LEU A 1 114 ? 13.429 4.362 -5.705 1.00 95.50 114 LEU A CA 1
ATOM 881 C C . LEU A 1 114 ? 13.977 4.336 -7.141 1.00 95.50 114 LEU A C 1
ATOM 883 O O . LEU A 1 114 ? 15.148 4.026 -7.360 1.00 95.50 114 LEU A O 1
ATOM 887 N N . ALA A 1 115 ? 13.130 4.598 -8.136 1.00 93.06 115 ALA A N 1
ATOM 888 C CA . ALA A 1 115 ? 13.501 4.507 -9.540 1.00 93.06 115 ALA A CA 1
ATOM 889 C C . ALA A 1 115 ? 14.339 5.718 -10.005 1.00 93.06 115 ALA A C 1
ATOM 891 O O . ALA A 1 115 ? 14.201 6.823 -9.479 1.00 93.06 115 ALA A O 1
ATOM 892 N N . PRO A 1 116 ? 15.181 5.558 -11.044 1.00 90.69 116 PRO A N 1
ATOM 893 C CA . PRO A 1 116 ? 15.854 6.685 -11.683 1.00 90.69 116 PRO A CA 1
ATOM 894 C C . PRO A 1 116 ? 14.856 7.750 -12.156 1.00 90.69 116 PRO A C 1
ATOM 896 O O . PRO A 1 116 ? 13.840 7.425 -12.768 1.00 90.69 116 PRO A O 1
ATOM 899 N N . SER A 1 117 ? 15.187 9.030 -11.970 1.00 88.50 117 SER A N 1
ATOM 900 C CA . SER A 1 117 ? 14.306 10.171 -12.285 1.00 88.50 117 SER A CA 1
ATOM 901 C C . SER A 1 117 ? 13.887 10.289 -13.760 1.00 88.50 117 SER A C 1
ATOM 903 O O . SER A 1 117 ? 12.946 11.010 -14.082 1.00 88.50 117 SER A O 1
ATOM 905 N N . SER A 1 118 ? 14.565 9.581 -14.6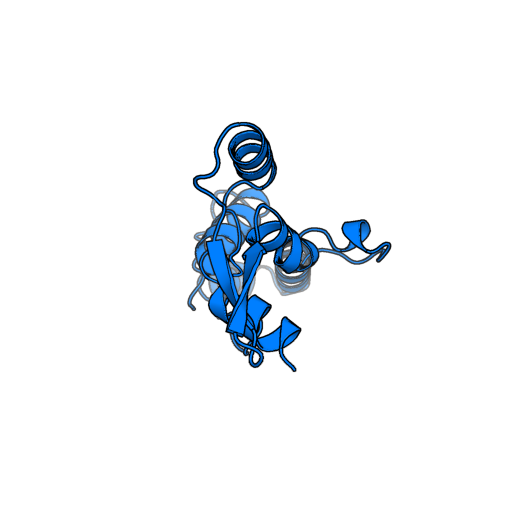67 1.00 89.19 118 SER A N 1
ATOM 906 C CA . SER A 1 118 ? 14.220 9.498 -16.090 1.00 89.19 118 SER A CA 1
ATOM 907 C C . SER A 1 118 ? 13.084 8.514 -16.399 1.00 89.19 118 SER A C 1
ATOM 909 O O . SER A 1 118 ? 12.581 8.495 -17.526 1.00 89.19 118 SER A O 1
ATOM 911 N N . MET A 1 119 ? 12.680 7.681 -15.436 1.00 91.50 119 MET A N 1
ATOM 912 C CA . MET A 1 119 ? 11.643 6.671 -15.620 1.00 91.50 119 MET A CA 1
ATOM 913 C C . MET A 1 119 ? 10.262 7.223 -15.276 1.00 91.50 119 MET A C 1
ATOM 915 O O . MET A 1 119 ? 10.051 7.852 -14.244 1.00 91.50 119 MET A O 1
ATOM 919 N N . LYS A 1 120 ? 9.291 6.960 -16.153 1.00 93.06 120 LYS A N 1
ATOM 920 C CA . LYS A 1 120 ? 7.889 7.300 -15.912 1.00 93.06 120 LYS A CA 1
ATOM 921 C C . LYS A 1 120 ? 7.207 6.129 -15.219 1.00 93.06 120 LYS A C 1
ATOM 923 O O . LYS A 1 120 ? 7.007 5.089 -15.841 1.00 93.06 120 LYS A O 1
ATOM 928 N N . ILE A 1 121 ? 6.829 6.325 -13.963 1.00 96.00 121 ILE A N 1
ATOM 929 C CA . ILE A 1 121 ? 6.128 5.314 -13.174 1.00 96.00 121 ILE A CA 1
ATOM 930 C C . ILE A 1 121 ? 4.630 5.404 -13.447 1.00 96.00 121 ILE A C 1
ATOM 932 O O . ILE A 1 121 ? 4.050 6.493 -13.447 1.00 96.00 121 ILE A O 1
ATOM 936 N N . LYS A 1 122 ? 3.996 4.259 -13.696 1.00 96.06 122 LYS A N 1
ATOM 937 C CA . LYS A 1 122 ? 2.542 4.158 -13.799 1.00 96.06 122 LYS A CA 1
ATOM 938 C C . LYS A 1 122 ? 2.077 2.885 -13.111 1.00 96.06 122 LYS A C 1
ATOM 940 O O . LYS A 1 122 ? 2.401 1.780 -13.540 1.00 96.06 122 LYS A O 1
ATOM 945 N N . VAL A 1 123 ? 1.281 3.081 -12.067 1.00 95.19 123 VAL A N 1
ATOM 946 C CA . VAL A 1 123 ? 0.589 2.020 -11.341 1.00 95.19 123 VAL A CA 1
ATOM 947 C C . VAL A 1 123 ? -0.873 2.025 -11.776 1.00 95.19 123 VAL A C 1
ATOM 949 O O . VAL A 1 123 ? -1.500 3.082 -11.827 1.00 95.19 123 VAL A O 1
ATOM 952 N N . VAL A 1 124 ? -1.397 0.858 -12.136 1.00 90.94 124 VAL A N 1
ATOM 953 C CA . VAL A 1 124 ? -2.794 0.649 -12.532 1.00 90.94 124 VAL A CA 1
ATOM 954 C C . VAL A 1 124 ? -3.429 -0.302 -11.524 1.00 90.94 124 VAL A C 1
ATOM 956 O O . VAL A 1 124 ? -2.854 -1.352 -11.241 1.00 90.94 124 VAL A O 1
ATOM 959 N N . ALA A 1 125 ? -4.579 0.090 -10.982 1.00 78.44 125 ALA A N 1
ATOM 960 C CA . ALA A 1 125 ? -5.359 -0.654 -9.997 1.00 78.44 125 ALA A CA 1
ATOM 961 C C . ALA A 1 125 ? -6.751 -0.974 -10.541 1.00 78.44 125 ALA A C 1
ATOM 963 O O . ALA A 1 125 ? -7.271 -0.130 -11.310 1.00 78.44 125 ALA A O 1
#

Radius of gyration: 16.84 Å; chains: 1; bounding box: 43×28×42 Å